Protein AF-A0A2L0NDC2-F1 (afdb_monomer_lite)

pLDDT: mean 76.28, std 23.23, range [31.41, 98.31]

Secondary structure (DSSP, 8-state):
--------------------------SSSTT---HHHHHHHTTSS-HHHHHHHHHHHHHHHHHHHTT-GGGSS-GGG----TTPPPPPPPTTTT-----

Sequence (99 aa):
MESPLLSNGHGGFGEKSGETEQGQPCHRAPGLLCEYGQVRRLGLASDDLHALVEQARQRALGLLQDRSGPFADPWTAWSPDPAWPLPALPDSADGTAPR

Radius of gyration: 27.4 Å; chains: 1; bounding box: 51×44×92 Å

Structure (mmCIF, N/CA/C/O backbone):
data_AF-A0A2L0NDC2-F1
#
_entry.id   AF-A0A2L0NDC2-F1
#
loop_
_atom_site.group_PDB
_atom_site.id
_atom_site.type_symbol
_atom_site.label_atom_id
_atom_site.label_alt_id
_atom_site.label_comp_id
_atom_site.label_asym_id
_atom_site.label_entity_id
_atom_site.label_seq_id
_atom_site.pdbx_PDB_ins_code
_atom_site.Cartn_x
_atom_site.Cartn_y
_atom_site.Cartn_z
_atom_site.occupancy
_atom_site.B_iso_or_equiv
_atom_site.auth_seq_id
_atom_site.auth_comp_id
_atom_site.auth_asym_id
_atom_site.auth_atom_id
_atom_site.pdbx_PDB_model_num
ATOM 1 N N . MET A 1 1 ? 30.178 -27.845 68.818 1.00 42.41 1 MET A N 1
ATOM 2 C CA . MET A 1 1 ? 30.235 -26.509 68.192 1.00 42.41 1 MET A CA 1
ATOM 3 C C . MET A 1 1 ? 29.090 -26.473 67.185 1.00 42.41 1 MET A C 1
ATOM 5 O O . MET A 1 1 ? 29.244 -27.001 66.098 1.00 42.41 1 MET A O 1
ATOM 9 N N . GLU A 1 2 ? 27.840 -26.352 67.633 1.00 38.03 2 GLU A N 1
ATOM 10 C CA . GLU A 1 2 ? 27.139 -25.100 67.998 1.00 38.03 2 GLU A CA 1
ATOM 11 C C . GLU A 1 2 ? 27.036 -24.113 66.812 1.00 38.03 2 GLU A C 1
ATOM 13 O O . GLU A 1 2 ? 27.970 -23.364 66.575 1.00 38.03 2 GLU A O 1
ATOM 18 N N . SER A 1 3 ? 25.948 -24.263 66.026 1.00 43.00 3 SER A N 1
ATOM 19 C CA . SER A 1 3 ? 24.888 -23.294 65.626 1.00 43.00 3 SER A CA 1
ATOM 20 C C . SER A 1 3 ? 25.214 -21.801 65.298 1.00 43.00 3 SER A C 1
ATOM 22 O O . SER A 1 3 ? 26.237 -21.295 65.732 1.00 43.00 3 SER A O 1
ATOM 24 N N . PRO A 1 4 ? 24.254 -20.980 64.785 1.00 63.88 4 PRO A N 1
ATOM 25 C CA . PRO A 1 4 ? 23.509 -20.996 63.501 1.00 63.88 4 PRO A CA 1
ATOM 26 C C . PRO A 1 4 ? 23.297 -19.541 62.921 1.00 63.88 4 PRO A C 1
ATOM 28 O O . PRO A 1 4 ? 24.028 -18.628 63.286 1.00 63.88 4 PRO A O 1
ATOM 31 N N . LEU A 1 5 ? 22.216 -19.319 62.133 1.00 43.38 5 LEU A N 1
ATOM 32 C CA . LEU A 1 5 ? 21.579 -18.046 61.662 1.00 43.38 5 LEU A CA 1
ATOM 33 C C . LEU A 1 5 ? 22.097 -17.513 60.296 1.00 43.38 5 LEU A C 1
ATOM 35 O O . LEU A 1 5 ? 23.293 -17.532 60.060 1.00 43.38 5 LEU A O 1
ATOM 39 N N . LEU A 1 6 ? 21.316 -17.047 59.302 1.00 50.22 6 LEU A N 1
ATOM 40 C CA . LEU A 1 6 ? 19.984 -16.406 59.171 1.00 50.22 6 LEU A CA 1
ATOM 41 C C . LEU A 1 6 ? 19.426 -16.780 57.765 1.00 50.22 6 LEU A C 1
ATOM 43 O O . LEU A 1 6 ? 20.190 -16.792 56.808 1.00 50.22 6 LEU A O 1
ATOM 47 N N . SER A 1 7 ? 18.196 -17.260 57.546 1.00 40.00 7 SER A N 1
ATOM 48 C CA . SER A 1 7 ? 16.890 -16.567 57.542 1.00 40.00 7 SER A CA 1
ATOM 49 C C . SER A 1 7 ? 16.839 -15.226 56.792 1.00 40.00 7 SER A C 1
ATOM 51 O O . SER A 1 7 ? 17.344 -14.232 57.292 1.00 40.00 7 SER A O 1
ATOM 53 N N . ASN A 1 8 ? 16.154 -15.224 55.642 1.00 44.72 8 ASN A N 1
ATOM 54 C CA . ASN A 1 8 ? 15.254 -14.194 55.085 1.00 44.72 8 ASN A CA 1
ATOM 55 C C . ASN A 1 8 ? 14.645 -14.824 53.808 1.00 44.72 8 ASN A C 1
ATOM 57 O O . ASN A 1 8 ? 15.391 -15.334 52.985 1.00 44.72 8 ASN A O 1
ATOM 61 N N . GLY A 1 9 ? 13.341 -14.936 53.552 1.00 39.12 9 GLY A N 1
ATOM 62 C CA . GLY A 1 9 ? 12.185 -14.201 54.054 1.00 39.12 9 GLY A CA 1
ATOM 63 C C . GLY A 1 9 ? 11.672 -13.239 52.973 1.00 39.12 9 GLY A C 1
ATOM 64 O O . GLY A 1 9 ? 12.337 -12.244 52.723 1.00 39.12 9 GLY A O 1
ATOM 65 N N . HIS A 1 10 ? 10.477 -13.524 52.424 1.00 33.81 10 HIS A N 1
ATOM 66 C CA . HIS A 1 10 ? 9.627 -12.683 51.545 1.00 33.81 10 HIS A CA 1
ATOM 67 C C . HIS A 1 10 ? 10.078 -12.494 50.078 1.00 33.81 10 HIS A C 1
ATOM 69 O O . HIS A 1 10 ? 11.239 -12.255 49.803 1.00 33.81 10 HIS A O 1
ATOM 75 N N . GLY A 1 11 ? 9.213 -12.551 49.063 1.00 34.34 11 GLY A N 1
ATOM 76 C CA . GLY A 1 11 ? 7.753 -12.589 49.028 1.00 34.34 11 GLY A CA 1
ATOM 77 C C . GLY A 1 11 ? 7.274 -12.959 47.619 1.00 34.34 11 GLY A C 1
A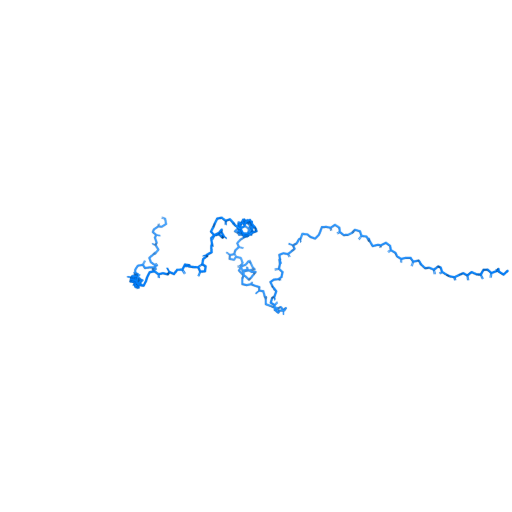TOM 78 O O . GLY A 1 11 ? 8.010 -12.821 46.643 1.00 34.34 11 GLY A O 1
ATOM 79 N N . GLY A 1 12 ? 6.057 -13.498 47.543 1.00 43.09 12 GLY A N 1
ATOM 80 C CA . GLY A 1 12 ? 5.425 -13.920 46.299 1.00 43.09 12 GLY A CA 1
ATOM 81 C C . GLY A 1 12 ? 5.286 -12.770 45.305 1.00 43.09 12 GLY A C 1
ATOM 82 O O . GLY A 1 12 ? 4.845 -11.679 45.662 1.00 43.09 12 GLY A O 1
ATOM 83 N N . PHE A 1 13 ? 5.641 -13.034 44.051 1.00 35.62 13 PHE A N 1
ATOM 84 C CA . PHE A 1 13 ? 5.310 -12.152 42.944 1.00 35.62 13 PHE A CA 1
ATOM 85 C C . PHE A 1 13 ? 4.058 -12.713 42.275 1.00 35.62 13 PHE A C 1
ATOM 87 O O . PHE A 1 13 ? 4.093 -13.767 41.642 1.00 35.62 13 PHE A O 1
ATOM 94 N N . GLY A 1 14 ? 2.935 -12.053 42.550 1.00 38.09 14 GLY A N 1
ATOM 95 C CA . GLY A 1 14 ? 1.620 -12.431 42.061 1.00 38.09 14 GLY A CA 1
ATOM 96 C C . GLY A 1 14 ? 1.522 -12.407 40.540 1.00 38.09 14 GLY A C 1
ATOM 97 O O . GLY A 1 14 ? 2.202 -11.643 39.853 1.00 38.09 14 GLY A O 1
ATOM 98 N N . GLU A 1 15 ? 0.607 -13.231 40.043 1.00 46.69 15 GLU A N 1
ATOM 99 C CA . GLU A 1 15 ? -0.008 -13.061 38.737 1.00 46.69 15 GLU A CA 1
ATOM 100 C C . GLU A 1 15 ? -0.441 -11.604 38.528 1.00 46.69 15 GLU A C 1
ATOM 102 O O . GLU A 1 15 ? -1.197 -11.036 39.321 1.00 46.69 15 GLU A O 1
ATOM 107 N N . LYS A 1 16 ? -0.046 -11.034 37.389 1.00 45.34 16 LYS A N 1
ATOM 108 C CA . LYS A 1 16 ? -0.926 -10.129 36.657 1.00 45.34 16 LYS A CA 1
ATOM 109 C C . LYS A 1 16 ? -1.278 -10.773 35.327 1.00 45.34 16 LYS A C 1
ATOM 111 O O . LYS A 1 16 ? -0.501 -10.774 34.378 1.00 45.34 16 LYS A O 1
ATOM 116 N N . SER A 1 17 ? -2.481 -11.330 35.315 1.00 42.19 17 SER A N 1
ATOM 117 C CA . SER A 1 17 ? -3.272 -11.557 34.117 1.00 42.19 17 SER A CA 1
ATOM 118 C C . SER A 1 17 ? -3.432 -10.260 33.319 1.00 42.19 17 SER A C 1
ATOM 120 O O . SER A 1 17 ? -3.676 -9.204 33.898 1.00 42.19 17 SER A O 1
ATOM 122 N N . GLY A 1 18 ? -3.395 -10.394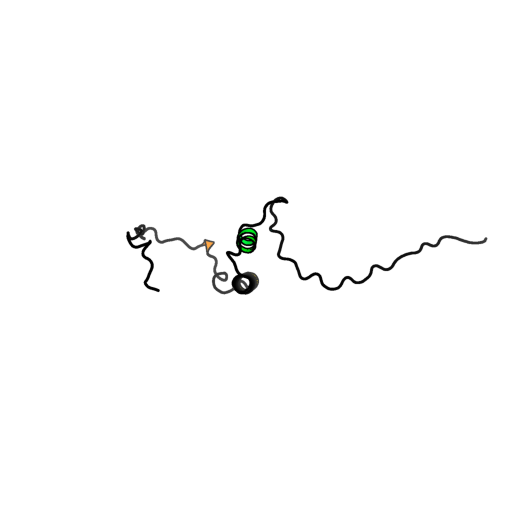 31.993 1.00 42.03 18 GLY A N 1
ATOM 123 C CA . GLY A 1 18 ? -4.192 -9.575 31.083 1.00 42.03 18 GLY A CA 1
ATOM 124 C C . GLY A 1 18 ? -3.783 -8.113 30.959 1.00 42.03 18 GLY A C 1
ATOM 125 O O . GLY A 1 18 ? -4.547 -7.229 31.328 1.00 42.03 18 GLY A O 1
ATOM 126 N N . GLU A 1 19 ? -2.642 -7.852 30.331 1.00 31.41 19 GLU A N 1
ATOM 127 C CA . GLU A 1 19 ? -2.469 -6.601 29.599 1.00 31.41 19 GLU A CA 1
ATOM 128 C C . GLU A 1 19 ? -2.507 -6.962 28.116 1.00 31.41 19 GLU A C 1
ATOM 130 O O . GLU A 1 19 ? -1.538 -7.452 27.540 1.00 31.41 19 GLU A O 1
ATOM 135 N N . THR A 1 20 ? -3.695 -6.822 27.519 1.00 40.47 20 THR A N 1
ATOM 136 C CA . THR A 1 20 ? -3.839 -6.714 26.068 1.00 40.47 20 THR A CA 1
ATOM 137 C C . THR A 1 20 ? -2.807 -5.713 25.597 1.00 40.47 20 THR A C 1
ATOM 139 O O . THR A 1 20 ? -2.833 -4.573 26.059 1.00 40.47 20 THR A O 1
ATOM 142 N N . GLU A 1 21 ? -1.910 -6.181 24.735 1.00 40.69 21 GLU A N 1
ATOM 143 C CA . GLU A 1 21 ? -0.875 -5.437 24.033 1.00 40.69 21 GL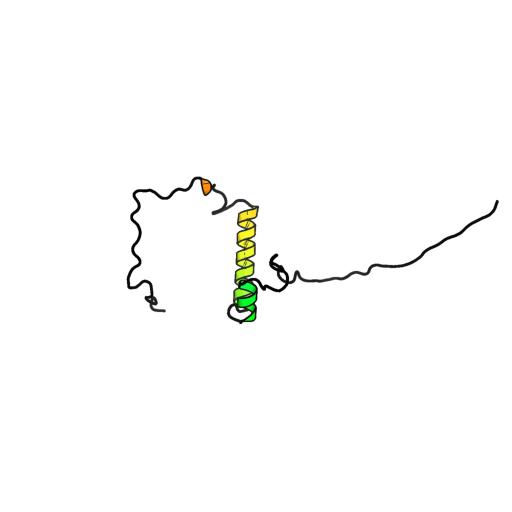U A CA 1
ATOM 144 C C . GLU A 1 21 ? -1.472 -4.121 23.513 1.00 40.69 21 GLU A C 1
ATOM 146 O O . GLU A 1 21 ? -2.090 -4.056 22.449 1.00 40.69 21 GLU A O 1
ATOM 151 N N . GLN A 1 22 ? -1.391 -3.080 24.345 1.00 48.53 22 GLN A N 1
ATOM 152 C CA . GLN A 1 22 ? -1.826 -1.743 23.991 1.00 48.53 22 GLN A CA 1
ATOM 153 C C . GLN A 1 22 ? -0.920 -1.315 22.848 1.00 48.53 22 GLN A C 1
ATOM 155 O O . GLN A 1 22 ? 0.303 -1.411 22.962 1.00 48.53 22 GLN A O 1
ATOM 160 N N . GLY A 1 23 ? -1.555 -0.938 21.736 1.00 48.56 23 GLY A N 1
ATOM 161 C CA . GLY A 1 23 ? -0.936 -0.721 20.436 1.00 48.56 23 GLY A CA 1
ATOM 162 C C . GLY A 1 23 ? 0.463 -0.125 20.529 1.00 48.56 23 GLY A C 1
ATOM 163 O O . GLY A 1 23 ? 0.674 0.888 21.193 1.00 48.56 23 GLY A O 1
ATOM 164 N N . GLN A 1 24 ? 1.396 -0.805 19.863 1.00 56.38 24 GLN A N 1
ATOM 165 C CA . GLN A 1 24 ? 2.818 -0.481 19.780 1.00 56.38 24 GLN A CA 1
ATOM 166 C C . GLN A 1 24 ? 3.097 1.025 19.934 1.00 56.38 24 GLN A C 1
ATOM 168 O O . GLN A 1 24 ? 2.673 1.811 19.079 1.00 56.38 24 GLN A O 1
ATOM 173 N N . PRO A 1 25 ? 3.854 1.454 20.962 1.00 49.56 25 PRO A N 1
ATOM 174 C CA . PRO A 1 25 ? 4.410 2.791 20.970 1.00 49.56 25 PRO A CA 1
ATOM 175 C C . PRO A 1 25 ? 5.446 2.835 19.851 1.00 49.56 25 PRO A C 1
ATOM 177 O O . PRO A 1 25 ? 6.530 2.261 19.939 1.00 49.56 25 PRO A O 1
ATOM 180 N N . CYS A 1 26 ? 5.063 3.471 18.750 1.00 56.94 26 CYS A N 1
ATOM 181 C CA . CYS A 1 26 ? 5.925 3.750 17.617 1.00 56.94 26 CYS A CA 1
ATOM 182 C C . CYS A 1 26 ? 7.276 4.277 18.141 1.00 56.94 26 CYS A C 1
ATOM 184 O O . CYS A 1 26 ? 7.295 5.285 18.840 1.00 56.94 26 CYS A O 1
ATOM 186 N N . HIS A 1 27 ? 8.379 3.573 17.844 1.00 53.06 27 HIS A N 1
ATOM 187 C CA . HIS A 1 27 ? 9.734 3.718 18.419 1.00 53.06 27 HIS A CA 1
ATOM 188 C C . HIS A 1 27 ? 10.448 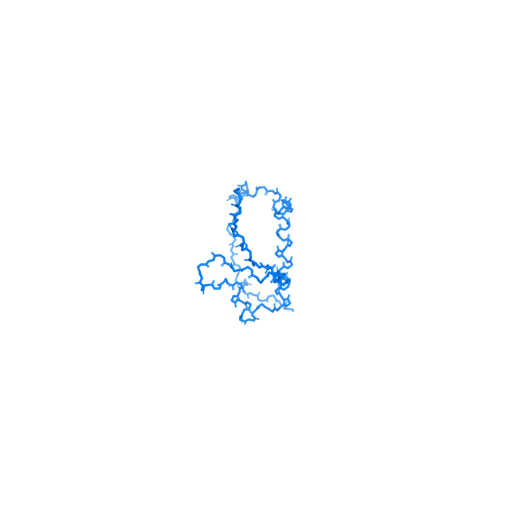5.072 18.158 1.00 53.06 27 HIS A C 1
ATOM 190 O O . HIS A 1 27 ? 11.671 5.137 18.037 1.00 53.06 27 HIS A O 1
ATOM 196 N N . ARG A 1 28 ? 9.714 6.181 18.058 1.00 55.22 28 ARG A N 1
ATOM 197 C CA . ARG A 1 28 ? 10.249 7.539 17.946 1.00 55.22 28 ARG A CA 1
ATOM 198 C C . ARG A 1 28 ? 10.237 8.215 19.317 1.00 55.22 28 ARG A C 1
ATOM 200 O O . ARG A 1 28 ? 9.473 7.825 20.192 1.00 55.22 28 ARG A O 1
ATOM 207 N N . ALA A 1 29 ? 11.118 9.204 19.488 1.00 46.06 29 ALA A N 1
ATOM 208 C CA . ALA A 1 29 ? 11.347 9.927 20.738 1.00 46.06 29 ALA A CA 1
ATOM 209 C C . ALA A 1 29 ? 10.047 10.197 21.535 1.00 46.06 29 ALA A C 1
ATOM 211 O O . ALA A 1 29 ? 9.043 10.602 20.936 1.00 46.06 29 ALA A O 1
ATOM 212 N N . PRO A 1 30 ? 10.056 9.986 22.865 1.00 46.38 30 PRO A N 1
ATOM 213 C CA . PRO A 1 30 ? 8.859 10.086 23.695 1.00 46.38 30 PRO A CA 1
ATOM 214 C C . PRO A 1 30 ? 8.205 11.466 23.544 1.00 46.38 30 PRO A C 1
ATOM 216 O O . PRO A 1 30 ? 8.843 12.491 23.773 1.00 46.38 30 PRO A O 1
ATOM 219 N N . GLY A 1 31 ? 6.935 11.477 23.125 1.00 57.53 31 GLY A N 1
ATOM 220 C CA . GLY A 1 31 ? 6.132 12.689 22.912 1.00 57.53 31 GLY A CA 1
ATOM 221 C C . GLY A 1 31 ? 5.591 12.871 21.489 1.00 57.53 31 GLY A C 1
ATOM 222 O O . GLY A 1 31 ? 4.652 13.642 21.299 1.00 57.53 31 GLY A O 1
ATOM 223 N N . LEU A 1 32 ? 6.112 12.143 20.495 1.00 62.66 32 LEU A N 1
ATOM 224 C CA . LEU A 1 32 ? 5.570 12.147 19.132 1.00 62.66 32 LEU A CA 1
ATOM 225 C C . LEU A 1 32 ? 4.686 10.916 18.915 1.00 62.66 32 LEU A C 1
ATOM 227 O O . LEU A 1 32 ? 5.185 9.812 18.703 1.00 62.66 32 LEU A O 1
ATOM 231 N N . LEU A 1 33 ? 3.365 11.115 18.947 1.00 62.34 33 LEU A N 1
ATOM 232 C CA . LEU A 1 33 ? 2.417 10.123 18.436 1.00 62.34 33 LEU A CA 1
ATOM 233 C C . LEU A 1 33 ? 2.803 9.779 16.991 1.00 62.34 33 LEU A C 1
ATOM 235 O O . LEU A 1 33 ? 3.092 10.678 16.198 1.00 62.34 33 LEU A O 1
ATOM 239 N N . CYS A 1 34 ? 2.776 8.501 16.620 1.00 84.69 34 CYS A N 1
ATOM 240 C CA . CYS A 1 34 ? 2.821 8.165 15.202 1.00 84.69 34 CYS A CA 1
ATOM 241 C C . CYS A 1 34 ? 1.606 8.740 14.477 1.00 84.69 34 CYS A C 1
ATOM 243 O O . CYS A 1 34 ? 0.523 8.863 15.049 1.00 84.69 34 CYS A O 1
ATOM 245 N N . GLU A 1 35 ? 1.801 9.066 13.202 1.00 90.62 35 GLU A N 1
ATOM 246 C CA . GLU A 1 35 ? 0.793 9.673 12.332 1.00 90.62 35 GLU A CA 1
ATOM 247 C C . GLU A 1 35 ? -0.543 8.923 12.386 1.00 90.62 35 GLU A C 1
ATOM 249 O O . GLU A 1 35 ? -1.580 9.529 12.642 1.00 90.62 35 GLU A O 1
ATOM 254 N N . TYR A 1 36 ? -0.519 7.591 12.285 1.00 91.62 36 TYR A N 1
ATOM 255 C CA . TYR A 1 36 ? -1.733 6.781 12.390 1.00 91.62 36 TYR A CA 1
ATOM 256 C C . TYR A 1 36 ? -2.405 6.870 13.772 1.00 91.62 36 TYR A C 1
ATOM 258 O O . TYR A 1 36 ? -3.628 6.953 13.867 1.00 91.62 36 TYR A O 1
ATOM 266 N N . GLY A 1 37 ? -1.623 6.943 14.853 1.00 91.31 37 GLY A N 1
ATOM 267 C CA . GLY A 1 37 ? -2.152 7.187 16.198 1.00 91.31 37 GLY A CA 1
ATOM 268 C C . GLY A 1 37 ? -2.845 8.548 16.311 1.00 91.31 37 GLY A C 1
ATOM 269 O O . GLY A 1 37 ? -3.883 8.666 16.963 1.00 91.31 37 GLY A O 1
ATOM 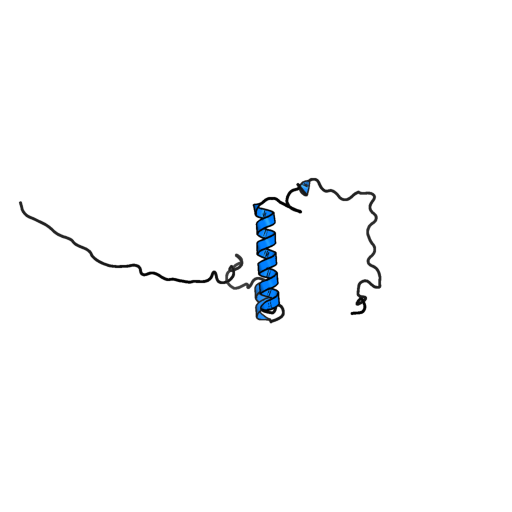270 N N . GLN A 1 38 ? -2.326 9.573 15.629 1.00 92.62 38 GLN A N 1
ATOM 271 C CA . GLN A 1 38 ? -2.966 10.889 15.575 1.00 92.62 38 GLN A CA 1
ATOM 272 C C . GLN A 1 38 ? -4.267 10.846 14.764 1.00 92.62 38 GLN A C 1
ATOM 274 O O . GLN A 1 38 ? -5.275 11.391 15.206 1.00 92.62 38 GLN A O 1
ATOM 279 N N . VAL A 1 39 ? -4.274 10.159 13.620 1.00 93.12 39 VAL A N 1
ATOM 280 C CA . VAL A 1 39 ? -5.473 9.944 12.787 1.00 93.12 39 VAL A CA 1
ATOM 281 C C . VAL A 1 39 ? -6.587 9.261 13.591 1.00 93.12 39 VAL A C 1
ATOM 283 O O . VAL A 1 39 ? -7.744 9.681 13.526 1.00 93.12 39 VAL A O 1
ATOM 286 N N . ARG A 1 40 ? -6.238 8.260 14.409 1.00 94.12 40 ARG A N 1
ATOM 287 C CA . ARG A 1 40 ? -7.160 7.581 15.337 1.00 94.12 40 ARG A CA 1
ATOM 288 C C . ARG A 1 40 ? -7.703 8.538 16.394 1.00 94.12 40 ARG A C 1
ATOM 290 O O . ARG A 1 40 ? -8.912 8.632 16.577 1.00 94.12 40 ARG A O 1
ATOM 297 N N . ARG A 1 41 ? -6.822 9.303 17.045 1.00 92.50 41 ARG A N 1
ATOM 298 C CA . ARG A 1 41 ? -7.201 10.284 18.074 1.00 92.50 41 ARG A CA 1
ATOM 299 C C . ARG A 1 41 ? -8.120 11.387 17.535 1.00 92.50 41 ARG A C 1
ATOM 301 O O . ARG A 1 41 ? -8.979 11.866 18.267 1.00 92.50 41 ARG A O 1
ATOM 308 N N . LEU A 1 42 ? -7.941 11.788 16.278 1.00 95.31 42 LEU A N 1
ATOM 309 C CA . LEU A 1 42 ? -8.798 12.764 15.598 1.00 95.31 42 LEU A CA 1
ATOM 310 C C . LEU A 1 42 ? -10.135 12.174 15.112 1.00 95.31 42 LEU A C 1
ATOM 312 O O . LEU A 1 42 ? -10.955 12.915 14.580 1.00 95.31 42 LEU A O 1
ATOM 316 N N . GLY A 1 43 ? -10.361 10.865 15.264 1.00 94.19 43 GLY A N 1
ATOM 317 C CA . GLY A 1 43 ? -11.578 10.191 14.801 1.00 94.19 43 GLY A CA 1
ATOM 318 C C . GLY A 1 43 ? -11.660 10.004 13.283 1.00 94.19 43 GLY A C 1
ATOM 319 O O . GLY A 1 43 ? -12.679 9.540 12.782 1.00 94.19 43 GLY A O 1
ATOM 320 N N . LEU A 1 44 ? -10.593 10.326 12.542 1.00 95.56 44 LEU A N 1
ATOM 321 C CA . LEU A 1 44 ? -10.520 10.124 11.090 1.00 95.56 44 LEU A CA 1
ATOM 322 C C . LEU A 1 44 ? -10.452 8.634 10.725 1.00 95.56 44 LEU A C 1
ATOM 324 O O . LEU A 1 44 ? -10.907 8.237 9.656 1.00 95.56 44 LEU A O 1
ATOM 328 N N . ALA A 1 45 ? -9.914 7.809 11.628 1.00 93.56 45 ALA A N 1
ATOM 329 C CA . ALA A 1 45 ? -9.996 6.358 11.552 1.00 93.56 45 ALA A CA 1
ATOM 330 C C . ALA A 1 45 ? -10.893 5.821 12.671 1.00 93.56 45 ALA A C 1
ATOM 332 O O . ALA A 1 45 ? -10.448 5.690 13.817 1.00 93.56 45 ALA A O 1
ATOM 333 N N . SER A 1 46 ? -12.143 5.501 12.320 1.00 95.50 46 SER A N 1
ATOM 334 C CA . SER A 1 46 ? -13.102 4.863 13.228 1.00 95.50 46 SER A CA 1
ATOM 335 C C . SER A 1 46 ? -12.566 3.538 13.775 1.00 95.50 46 SER A C 1
ATOM 337 O O . SER A 1 46 ? -11.609 2.971 13.244 1.00 95.50 46 SER A O 1
ATOM 339 N N . ASP A 1 47 ? -13.181 3.026 14.839 1.00 95.50 47 ASP A N 1
ATOM 340 C CA . ASP A 1 47 ? -12.794 1.736 15.419 1.00 95.50 47 ASP A CA 1
ATOM 341 C C . ASP A 1 47 ? -12.998 0.570 14.453 1.00 95.50 47 ASP A C 1
ATOM 343 O O . ASP A 1 47 ? -12.119 -0.284 14.346 1.00 95.50 47 ASP A O 1
ATOM 347 N N . ASP A 1 48 ? -14.070 0.597 13.659 1.00 97.69 48 ASP A N 1
ATOM 348 C CA . ASP A 1 48 ? -14.294 -0.395 12.604 1.00 97.69 48 ASP A CA 1
ATOM 349 C C . ASP A 1 48 ? -13.195 -0.335 11.536 1.00 97.69 48 ASP A C 1
ATOM 351 O O . ASP A 1 48 ? -12.626 -1.360 11.155 1.00 97.69 48 ASP A O 1
ATOM 355 N N . LEU A 1 49 ? -12.838 0.874 11.079 1.00 96.69 49 LEU A N 1
ATOM 356 C CA . LEU A 1 49 ? -11.753 1.043 10.113 1.00 96.69 49 LEU A CA 1
ATOM 357 C C . LEU A 1 49 ? -10.415 0.595 10.708 1.00 96.69 49 LEU A C 1
ATOM 359 O O . LEU A 1 49 ? -9.616 -0.045 10.028 1.00 96.69 49 LEU A O 1
ATOM 363 N N . HIS A 1 50 ? -10.174 0.878 11.983 1.00 96.25 50 HIS A N 1
ATOM 364 C CA . HIS A 1 50 ? -8.969 0.428 12.661 1.00 96.25 50 HIS A CA 1
ATOM 365 C C . HIS A 1 50 ? -8.884 -1.090 12.766 1.00 96.25 50 HIS A C 1
ATOM 367 O O . HIS A 1 50 ? -7.824 -1.639 12.474 1.00 96.25 50 HIS A O 1
ATOM 373 N N . ALA A 1 51 ? -9.979 -1.771 13.102 1.00 97.06 51 ALA A N 1
ATOM 374 C CA . ALA A 1 51 ? -10.019 -3.229 13.125 1.00 97.06 51 ALA A CA 1
ATOM 375 C C . ALA A 1 51 ? -9.674 -3.821 11.746 1.00 97.06 51 ALA A C 1
ATOM 377 O O . ALA A 1 51 ? -8.883 -4.764 11.653 1.00 97.06 51 ALA A O 1
ATOM 378 N N . LEU A 1 52 ? -10.189 -3.222 10.665 1.00 98.19 52 LEU A N 1
ATOM 379 C CA . LEU A 1 52 ? -9.850 -3.620 9.294 1.00 98.19 52 LEU A CA 1
ATOM 380 C C . LEU A 1 52 ? -8.372 -3.374 8.961 1.00 98.19 52 LEU A C 1
ATOM 382 O O . LEU A 1 52 ? -7.732 -4.229 8.342 1.00 98.19 52 LEU A O 1
ATOM 386 N N . VAL A 1 53 ? -7.813 -2.236 9.383 1.00 96.50 53 VAL A N 1
ATOM 387 C CA . VAL A 1 53 ? -6.388 -1.922 9.199 1.00 96.50 53 VAL A CA 1
ATOM 388 C C . VAL A 1 53 ? -5.507 -2.899 9.974 1.00 96.50 53 VAL A C 1
ATOM 390 O O . VAL A 1 53 ? -4.541 -3.404 9.408 1.00 96.50 53 VAL A O 1
ATOM 393 N N . GLU A 1 54 ? -5.844 -3.233 11.220 1.00 97.06 54 GLU A N 1
ATOM 394 C CA . GLU A 1 54 ? -5.090 -4.223 11.997 1.00 97.06 54 GLU A CA 1
ATOM 395 C C . GLU A 1 54 ? -5.169 -5.611 11.357 1.00 97.06 54 GLU A C 1
ATOM 397 O O . GLU A 1 54 ? -4.146 -6.282 11.213 1.00 97.06 54 GLU A O 1
ATOM 402 N N . GLN A 1 55 ? -6.338 -6.026 10.865 1.00 98.31 55 GLN A N 1
ATOM 403 C CA . GLN A 1 55 ? -6.465 -7.284 10.127 1.00 98.31 55 GLN A CA 1
ATOM 404 C C . GLN A 1 55 ? -5.623 -7.282 8.839 1.00 98.31 55 GLN A C 1
ATOM 406 O O . GLN A 1 55 ? -5.004 -8.290 8.487 1.00 98.31 55 GLN A O 1
ATOM 411 N N . ALA A 1 56 ? -5.593 -6.169 8.103 1.00 97.88 56 ALA A N 1
ATOM 412 C CA . ALA A 1 56 ? -4.742 -6.022 6.924 1.00 97.88 56 ALA A CA 1
ATOM 413 C C . ALA A 1 56 ? -3.251 -6.064 7.296 1.00 97.88 56 ALA A C 1
ATOM 415 O O . ALA A 1 56 ? -2.481 -6.752 6.625 1.00 97.88 56 ALA A O 1
ATOM 416 N N . ARG A 1 57 ? -2.860 -5.414 8.399 1.00 96.81 57 ARG A N 1
ATOM 417 C CA . ARG A 1 57 ? -1.493 -5.440 8.931 1.00 96.81 57 ARG A CA 1
ATOM 418 C C . ARG A 1 57 ? -1.055 -6.861 9.262 1.00 96.81 57 ARG A C 1
ATOM 420 O O . ARG A 1 57 ? 0.013 -7.272 8.821 1.00 96.81 57 ARG A O 1
ATOM 427 N N . GLN A 1 58 ? -1.879 -7.625 9.977 1.00 98.19 58 GLN A N 1
ATOM 428 C CA . GLN A 1 58 ? -1.561 -9.015 10.318 1.00 98.19 58 GLN A CA 1
ATOM 429 C C . GLN A 1 58 ? -1.410 -9.890 9.071 1.00 98.19 58 GLN A C 1
ATOM 431 O O . GLN A 1 58 ? -0.459 -10.661 8.972 1.00 98.19 58 GLN A O 1
ATOM 436 N N . ARG A 1 59 ? -2.285 -9.719 8.070 1.00 97.81 59 ARG A N 1
ATOM 437 C CA . ARG A 1 59 ? -2.148 -10.422 6.784 1.00 97.81 59 ARG A CA 1
ATOM 438 C C . ARG A 1 59 ? -0.845 -10.065 6.069 1.00 97.81 59 ARG A C 1
ATOM 440 O O . ARG A 1 59 ? -0.152 -10.961 5.602 1.00 97.81 59 ARG A O 1
ATOM 447 N N . ALA A 1 60 ? -0.489 -8.783 6.010 1.00 96.94 60 ALA A N 1
ATOM 448 C CA . ALA A 1 60 ? 0.758 -8.340 5.390 1.00 96.94 60 ALA A CA 1
ATOM 449 C C . ALA A 1 60 ? 1.996 -8.889 6.118 1.00 96.94 60 ALA A C 1
ATOM 451 O O . ALA A 1 60 ? 2.947 -9.320 5.469 1.00 96.94 60 ALA A O 1
ATOM 452 N N . LEU A 1 61 ? 1.971 -8.925 7.455 1.00 97.50 61 LEU A N 1
ATOM 453 C CA . LEU A 1 61 ? 3.039 -9.528 8.253 1.00 97.50 61 LEU A CA 1
ATOM 454 C C . LEU A 1 61 ? 3.163 -11.033 8.001 1.00 97.50 61 LEU A C 1
ATOM 456 O O . LEU A 1 61 ? 4.286 -11.509 7.865 1.00 97.50 61 LEU A O 1
ATOM 460 N N . GLY A 1 62 ? 2.047 -11.753 7.862 1.00 97.75 62 GLY A N 1
ATOM 461 C CA . GLY A 1 62 ? 2.060 -13.164 7.464 1.00 97.75 62 GLY A CA 1
ATOM 462 C C . GLY A 1 62 ? 2.733 -13.371 6.105 1.00 97.75 62 GLY A C 1
ATOM 463 O O . GLY A 1 62 ? 3.661 -14.164 5.993 1.00 97.75 62 GLY A O 1
ATOM 464 N N . LEU A 1 63 ? 2.369 -12.573 5.092 1.00 97.12 63 LEU A N 1
ATOM 465 C CA . LEU A 1 63 ? 3.006 -12.648 3.768 1.00 97.12 63 LEU A CA 1
ATOM 466 C C . LEU A 1 63 ? 4.520 -12.369 3.820 1.00 97.12 63 LEU A C 1
ATOM 468 O O . LEU A 1 63 ? 5.293 -13.005 3.105 1.00 97.12 63 LEU A O 1
ATOM 472 N N . LEU A 1 64 ? 4.954 -11.433 4.670 1.00 95.44 64 LEU A N 1
ATOM 473 C CA . LEU A 1 64 ? 6.374 -11.131 4.877 1.00 95.44 64 LEU A CA 1
ATOM 474 C C . LEU A 1 64 ? 7.120 -12.272 5.581 1.00 95.44 64 LEU A C 1
ATOM 476 O O . LEU A 1 64 ? 8.235 -12.608 5.175 1.00 95.44 64 LEU A O 1
ATOM 480 N N . GLN A 1 65 ? 6.525 -12.847 6.628 1.00 97.06 65 GLN A N 1
ATOM 481 C CA . GLN A 1 65 ? 7.097 -13.961 7.390 1.00 97.06 65 GLN A CA 1
ATOM 482 C C . GLN A 1 65 ? 7.242 -15.207 6.517 1.00 97.06 65 GLN A C 1
ATOM 484 O O . GLN A 1 65 ? 8.318 -15.801 6.471 1.00 97.06 65 GLN A O 1
ATOM 489 N N . ASP A 1 66 ? 6.197 -15.525 5.758 1.00 97.50 66 ASP A N 1
ATOM 490 C CA . ASP A 1 66 ? 6.154 -16.680 4.863 1.00 97.50 66 ASP A CA 1
ATOM 491 C C . ASP A 1 66 ? 6.923 -16.451 3.556 1.00 97.50 66 ASP A C 1
ATOM 493 O O . ASP A 1 66 ? 7.044 -17.373 2.750 1.00 97.50 66 ASP A O 1
ATOM 497 N N . ARG A 1 67 ? 7.425 -15.226 3.322 1.00 95.25 67 ARG A N 1
ATOM 498 C CA . ARG A 1 67 ? 8.071 -14.814 2.063 1.00 95.25 67 ARG A CA 1
ATOM 499 C C . ARG A 1 67 ? 7.212 -15.188 0.853 1.00 95.25 67 ARG A C 1
ATOM 501 O O . ARG A 1 67 ? 7.675 -15.839 -0.079 1.00 95.25 67 ARG A O 1
ATOM 508 N N . SER A 1 68 ? 5.942 -14.800 0.887 1.00 96.19 68 SER A N 1
ATOM 509 C CA . SER A 1 68 ? 4.940 -15.224 -0.090 1.00 96.19 68 SER A CA 1
ATOM 510 C C . SER A 1 68 ? 4.251 -14.049 -0.788 1.00 96.19 68 SER A C 1
ATOM 512 O O . SER A 1 68 ? 4.400 -12.877 -0.421 1.00 96.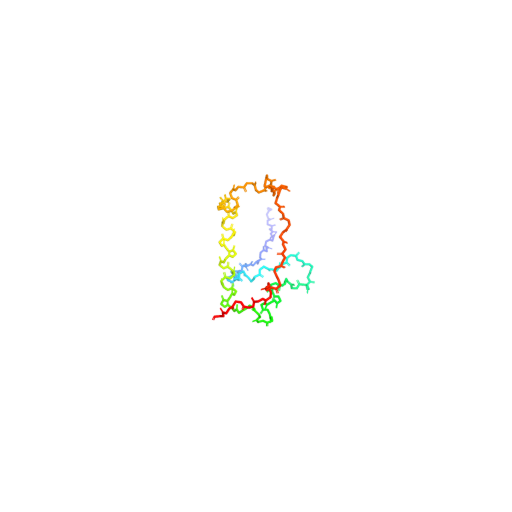19 68 SER A O 1
ATOM 514 N N . GLY A 1 69 ? 3.507 -14.367 -1.852 1.00 92.44 69 GLY A N 1
ATOM 515 C CA . GLY A 1 69 ? 2.804 -13.381 -2.669 1.00 92.44 69 GLY A CA 1
ATOM 516 C C . GLY A 1 69 ? 3.770 -12.342 -3.256 1.00 92.44 69 GLY A C 1
ATOM 517 O O . GLY A 1 69 ? 4.815 -12.727 -3.777 1.00 92.44 69 GLY A O 1
ATOM 518 N N . PRO A 1 70 ? 3.477 -11.032 -3.153 1.00 90.75 70 PRO A N 1
ATOM 519 C CA . PRO A 1 70 ? 4.345 -9.997 -3.709 1.00 90.75 70 PRO A CA 1
ATOM 520 C C . PRO A 1 70 ? 5.716 -9.921 -3.022 1.00 90.75 70 PRO A C 1
ATOM 522 O O . PRO A 1 70 ? 6.583 -9.224 -3.525 1.00 90.75 70 PRO A O 1
ATOM 525 N N . PHE A 1 71 ? 5.944 -10.605 -1.897 1.00 92.50 71 PHE A N 1
ATOM 526 C CA . PHE A 1 71 ? 7.245 -10.631 -1.217 1.00 92.50 71 PHE A CA 1
ATOM 527 C C . PHE A 1 71 ? 8.070 -11.891 -1.518 1.00 92.50 71 PHE A C 1
ATOM 529 O O . PHE A 1 71 ? 9.169 -12.028 -0.978 1.00 92.50 71 PHE A O 1
ATOM 536 N N . ALA A 1 72 ? 7.549 -12.809 -2.340 1.00 92.88 72 ALA A N 1
ATOM 537 C CA . ALA A 1 72 ? 8.263 -14.021 -2.739 1.00 92.88 72 ALA A CA 1
ATOM 538 C C . ALA A 1 72 ? 9.439 -13.718 -3.678 1.00 92.88 72 ALA A C 1
ATOM 540 O O . ALA A 1 72 ? 10.491 -14.349 -3.580 1.00 92.88 72 ALA A O 1
ATOM 541 N N . ASP A 1 73 ? 9.273 -12.720 -4.548 1.00 89.94 73 ASP A N 1
ATOM 542 C CA . ASP A 1 73 ? 10.241 -12.387 -5.586 1.00 89.94 73 ASP A CA 1
ATOM 543 C C . ASP A 1 73 ? 11.158 -11.212 -5.196 1.00 89.94 73 ASP A C 1
ATOM 545 O O . ASP A 1 73 ? 10.745 -10.275 -4.498 1.00 89.94 73 ASP A O 1
ATOM 549 N N . PRO A 1 74 ? 12.422 -11.213 -5.662 1.00 85.69 74 PRO A N 1
ATOM 550 C CA . PRO A 1 74 ? 13.361 -10.133 -5.401 1.00 85.69 74 PRO A CA 1
ATOM 551 C C . PRO A 1 74 ? 13.085 -8.923 -6.306 1.00 85.69 74 PRO A C 1
ATOM 553 O O . PRO A 1 74 ? 13.599 -8.814 -7.419 1.00 85.69 74 PRO A O 1
ATOM 556 N N . TRP A 1 75 ? 12.350 -7.942 -5.783 1.00 90.06 75 TRP A N 1
ATOM 557 C CA . TRP A 1 75 ? 12.122 -6.648 -6.448 1.00 90.06 75 TRP A CA 1
ATOM 558 C C . TRP A 1 75 ? 13.395 -5.836 -6.710 1.00 90.06 75 TRP A C 1
ATOM 560 O O . TRP A 1 75 ? 13.363 -4.875 -7.469 1.00 90.06 75 TRP A O 1
ATOM 570 N N . THR A 1 76 ? 14.532 -6.211 -6.124 1.00 85.88 76 THR A N 1
ATOM 571 C CA . THR A 1 76 ? 15.818 -5.536 -6.353 1.00 85.88 76 THR A CA 1
ATOM 572 C C . THR A 1 76 ? 16.322 -5.658 -7.790 1.00 85.88 76 THR A C 1
ATOM 574 O O . THR A 1 76 ? 17.134 -4.837 -8.206 1.00 85.88 76 THR A O 1
ATOM 577 N N . ALA A 1 77 ? 15.857 -6.657 -8.547 1.00 88.81 77 ALA A N 1
ATOM 578 C CA . ALA A 1 77 ? 16.180 -6.820 -9.964 1.00 88.81 77 ALA A CA 1
ATOM 579 C C . ALA A 1 77 ? 15.188 -6.105 -10.899 1.00 88.81 77 ALA A C 1
ATOM 581 O O . ALA A 1 77 ? 15.423 -6.035 -12.105 1.00 88.81 77 ALA A O 1
ATOM 582 N N . TRP A 1 78 ? 14.073 -5.595 -10.368 1.00 92.31 78 TRP A N 1
ATOM 583 C CA . TRP A 1 78 ? 13.083 -4.888 -11.168 1.00 92.31 78 TRP A CA 1
ATOM 584 C C . TRP A 1 78 ? 13.634 -3.530 -11.614 1.00 92.31 78 TRP A C 1
ATOM 586 O O . TRP A 1 78 ? 14.108 -2.738 -10.800 1.00 92.31 78 TRP A O 1
ATOM 596 N N . SER A 1 79 ? 13.540 -3.256 -12.914 1.00 94.19 79 SER A N 1
ATOM 597 C CA . SER A 1 79 ? 13.838 -1.954 -13.506 1.00 94.19 79 SER A CA 1
ATOM 598 C C . SER A 1 79 ? 12.709 -1.579 -14.463 1.00 94.19 79 SER A C 1
ATOM 600 O O . SER A 1 79 ? 12.279 -2.440 -15.236 1.00 94.19 79 SER A O 1
ATOM 602 N N . PRO A 1 80 ? 12.239 -0.319 -14.460 1.00 93.56 80 PRO A N 1
ATOM 603 C CA . PRO A 1 80 ? 11.351 0.158 -15.511 1.00 93.56 80 PRO A CA 1
ATOM 604 C C . PRO A 1 80 ? 12.061 0.091 -16.871 1.00 93.56 80 PRO A C 1
ATOM 606 O O . PRO A 1 80 ? 13.284 0.253 -16.947 1.00 93.56 80 PRO A O 1
ATOM 609 N N . ASP A 1 81 ? 11.300 -0.148 -17.939 1.00 95.12 81 ASP A N 1
ATOM 610 C CA . ASP A 1 81 ? 11.824 -0.098 -19.306 1.00 95.12 81 ASP A CA 1
ATOM 611 C C . ASP A 1 81 ? 12.168 1.362 -19.656 1.00 95.12 81 ASP A C 1
ATOM 613 O O . ASP A 1 81 ? 11.303 2.235 -19.532 1.00 95.12 81 ASP A O 1
ATOM 617 N N . PRO A 1 82 ? 13.403 1.667 -20.094 1.00 95.38 82 PRO A N 1
ATOM 618 C CA . PRO A 1 82 ? 13.797 3.030 -20.444 1.00 95.38 82 PRO A CA 1
ATOM 619 C C . PRO A 1 82 ? 13.012 3.616 -21.628 1.00 95.38 82 PRO A C 1
ATOM 621 O O . PRO A 1 82 ? 13.013 4.833 -21.805 1.00 95.38 82 PRO A O 1
ATOM 624 N N . ALA A 1 83 ? 12.355 2.785 -22.442 1.00 96.88 83 ALA A N 1
ATOM 625 C CA . ALA A 1 83 ? 11.488 3.238 -23.524 1.00 96.88 83 ALA A CA 1
ATOM 626 C C . ALA A 1 83 ? 10.093 3.679 -23.042 1.00 96.88 83 ALA A C 1
ATOM 628 O O . ALA A 1 83 ? 9.321 4.217 -23.841 1.00 96.88 83 ALA A O 1
ATOM 629 N N . TRP A 1 84 ? 9.740 3.465 -21.767 1.00 96.75 84 TRP A N 1
ATOM 630 C CA . TRP A 1 84 ? 8.457 3.920 -21.237 1.00 96.75 84 TRP A CA 1
ATOM 631 C C . TRP A 1 84 ? 8.384 5.451 -21.226 1.00 96.75 84 TRP A C 1
ATOM 633 O O . TRP A 1 84 ? 9.229 6.107 -20.609 1.00 96.75 84 TRP A O 1
ATOM 643 N N . PRO A 1 85 ? 7.374 6.050 -21.884 1.00 95.50 85 PRO A N 1
ATOM 644 C CA . PRO A 1 85 ? 7.196 7.489 -21.844 1.00 95.50 85 PRO A CA 1
ATOM 645 C C . PRO A 1 85 ? 6.791 7.925 -20.434 1.00 95.50 85 PRO A C 1
ATOM 647 O O . PRO A 1 85 ? 6.109 7.197 -19.709 1.00 95.50 85 PRO A O 1
ATOM 650 N N . LEU A 1 86 ? 7.163 9.149 -20.061 1.00 95.12 86 LEU A N 1
ATOM 651 C CA . LEU A 1 86 ? 6.680 9.743 -18.821 1.00 95.12 86 LEU A CA 1
ATOM 652 C C . LEU A 1 86 ? 5.156 9.956 -18.927 1.00 95.12 86 LEU A C 1
ATOM 654 O O . LEU A 1 86 ? 4.711 10.616 -19.872 1.00 95.12 86 LEU A O 1
ATOM 658 N N . PRO A 1 87 ? 4.343 9.428 -17.994 1.00 94.06 87 PRO A N 1
ATOM 659 C CA . PRO A 1 87 ? 2.905 9.640 -18.033 1.00 94.06 87 PRO A CA 1
ATOM 660 C C . PRO A 1 87 ? 2.573 11.109 -17.743 1.00 94.06 87 PRO A C 1
ATOM 662 O O . PRO A 1 87 ? 3.092 11.702 -16.797 1.00 94.06 87 PRO A O 1
ATOM 665 N N . ALA A 1 88 ? 1.681 11.687 -18.546 1.00 94.44 88 ALA A N 1
ATOM 666 C CA . ALA A 1 88 ? 1.077 12.980 -18.252 1.00 94.44 88 ALA A CA 1
ATOM 667 C C . ALA A 1 88 ? -0.095 12.787 -17.283 1.00 94.44 88 ALA A C 1
ATOM 669 O O . ALA A 1 88 ? -0.896 11.866 -17.454 1.00 94.44 88 ALA A O 1
ATOM 670 N N . LEU A 1 89 ? -0.201 13.656 -16.276 1.00 92.25 89 LEU A N 1
ATOM 671 C CA . LEU A 1 89 ? -1.361 13.688 -15.391 1.00 92.25 89 LEU A CA 1
ATOM 672 C C . LEU A 1 89 ? -2.546 14.292 -16.168 1.00 92.25 89 LEU A C 1
ATOM 674 O O . LEU A 1 89 ? -2.415 15.423 -16.634 1.00 92.25 89 LEU A O 1
ATOM 678 N N . PRO A 1 90 ? -3.671 13.577 -16.347 1.00 92.31 90 PRO A N 1
ATOM 679 C CA . PRO A 1 90 ? -4.835 14.134 -17.031 1.00 92.31 90 PRO A CA 1
ATOM 680 C C . PRO A 1 90 ? -5.412 15.329 -16.263 1.00 92.31 90 PRO A C 1
ATOM 682 O O . PRO A 1 90 ? -5.468 15.289 -15.036 1.00 92.31 90 PRO A O 1
ATOM 685 N N . ASP A 1 91 ? -5.939 16.335 -16.966 1.00 89.69 91 ASP A N 1
ATOM 686 C CA . ASP A 1 91 ? -6.623 17.482 -16.335 1.00 89.69 91 ASP A CA 1
ATOM 687 C C . ASP A 1 91 ? -7.839 17.059 -15.496 1.00 89.69 91 ASP A C 1
ATOM 689 O O . ASP A 1 91 ? -8.257 17.777 -14.602 1.00 89.69 91 ASP A O 1
ATOM 693 N N . SER A 1 92 ? -8.392 15.872 -15.763 1.00 85.81 92 SER A N 1
ATOM 694 C CA . SER A 1 92 ? -9.489 15.264 -15.009 1.00 85.81 92 SER A CA 1
ATOM 695 C C . SER A 1 92 ? -9.021 14.379 -13.848 1.00 85.81 92 SER A C 1
ATOM 697 O O . SER A 1 92 ? -9.800 13.553 -13.373 1.00 85.81 92 SER A O 1
ATOM 699 N N . ALA A 1 93 ? -7.753 14.446 -13.434 1.00 84.38 93 ALA A N 1
ATOM 700 C CA . ALA A 1 93 ? -7.228 13.608 -12.350 1.00 84.38 93 ALA A CA 1
ATOM 701 C C . ALA A 1 93 ? -7.836 13.950 -10.978 1.00 84.38 93 ALA A C 1
ATOM 703 O O . ALA A 1 93 ? -7.849 13.107 -10.083 1.00 84.38 93 ALA A O 1
ATOM 704 N N . ASP A 1 94 ? -8.360 15.164 -10.825 1.00 84.25 94 ASP A N 1
ATOM 705 C CA . ASP A 1 94 ? -9.177 15.603 -9.690 1.00 84.25 94 ASP A CA 1
ATOM 706 C C . ASP A 1 94 ? -10.672 15.281 -9.869 1.00 84.25 94 ASP A C 1
ATOM 708 O O . ASP A 1 94 ? -11.476 15.480 -8.953 1.00 84.25 94 ASP A O 1
ATOM 712 N N . GLY A 1 95 ? -11.042 14.762 -11.044 1.00 77.19 95 GLY A N 1
ATOM 713 C CA . GLY A 1 95 ? -12.388 14.366 -11.397 1.00 77.19 95 GLY A CA 1
ATOM 714 C C . GLY A 1 95 ? -12.887 13.316 -10.419 1.00 77.19 95 GLY A C 1
ATOM 715 O O . GLY A 1 95 ? -12.450 12.165 -10.417 1.00 77.19 95 GLY A O 1
ATOM 716 N N . THR A 1 96 ? -13.838 13.709 -9.583 1.00 68.25 96 THR A N 1
ATOM 717 C CA . THR A 1 96 ? -14.601 12.769 -8.771 1.00 68.25 96 THR A CA 1
ATOM 718 C C . THR A 1 96 ? -15.361 11.862 -9.733 1.00 68.25 96 THR A C 1
ATOM 720 O O . THR A 1 96 ? -16.298 12.299 -10.398 1.00 68.25 96 THR A O 1
ATOM 723 N N . ALA A 1 97 ? -14.943 10.597 -9.844 1.00 59.84 97 ALA A N 1
ATOM 724 C CA . ALA A 1 97 ? -15.760 9.579 -10.495 1.00 59.84 97 ALA A CA 1
ATOM 725 C C . ALA A 1 97 ? -17.176 9.640 -9.882 1.00 59.84 97 ALA A C 1
ATOM 727 O O . ALA A 1 97 ? -17.283 9.803 -8.659 1.00 59.84 97 ALA A O 1
ATOM 728 N N . PRO A 1 98 ? -18.256 9.576 -10.684 1.00 53.69 98 PRO A N 1
ATOM 729 C CA . PRO A 1 98 ? -19.606 9.604 -10.133 1.00 53.69 98 PRO A CA 1
ATOM 730 C C . PRO A 1 98 ? -19.748 8.475 -9.103 1.00 53.69 98 PRO A C 1
ATOM 732 O O . PRO A 1 98 ? -19.353 7.341 -9.375 1.00 53.69 98 PRO A O 1
ATOM 735 N N . ARG A 1 99 ? -20.232 8.827 -7.904 1.00 50.66 99 ARG A N 1
ATOM 736 C CA . ARG A 1 99 ? -20.500 7.872 -6.818 1.00 50.66 99 ARG A CA 1
ATOM 737 C C . ARG A 1 99 ? -21.616 6.906 -7.184 1.00 50.66 99 ARG A C 1
ATOM 739 O O . ARG A 1 99 ? -22.558 7.345 -7.881 1.00 50.66 99 ARG A O 1
#

Foldseek 3Di:
DDDDDDDDDDDDDDDDPDDDPDPDQPPDDPPDGPPVSVCVVVCVQPPVNVVVVVVVVVVVVVCCVVCDDPSVDDCVPDDDDPPDDDDDCDPCVVPDDDD